Protein AF-A0A3S0Q185-F1 (afdb_monomer_lite)

Radius of gyration: 11.77 Å; chains: 1; bounding box: 21×36×19 Å

pLDDT: mean 84.68, std 12.98, range [48.09, 96.5]

Foldseek 3Di:
DQQADDDDVPHDPLRRNQVSCCVPPVDHDDSVPDDDDDDDPDDD

InterPro domains:
  IPR000086 NUDIX hydrolase domain [PF00293] (3-30)
  IPR015797 NUDIX hydrolase-like domain superfamily [SSF55811] (2-38)
  IPR020084 NUDIX hydrolase, conserved site [PS00893] (5-26)

Sequence (44 aa):
MQPGGK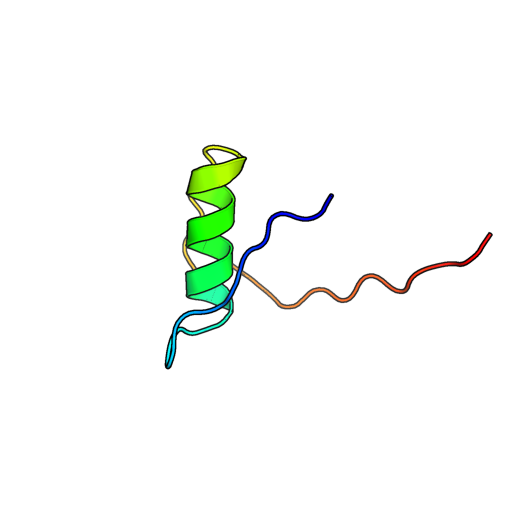MEAGEAAESALSRELAEELGLRVEPDRLSAAFAALRNQ

Organism: NCBI:txid376427

Secondary structure (DSSP, 8-state):
-----PPPTT--HHHHHHHHHHHHH-----GGG-----------

Structure (mmCIF, N/CA/C/O backbone):
data_AF-A0A3S0Q185-F1
#
_entry.id   AF-A0A3S0Q185-F1
#
loop_
_atom_site.group_PDB
_atom_site.id
_atom_site.type_symbol
_atom_site.label_atom_id
_atom_site.label_alt_id
_atom_site.label_comp_id
_atom_site.label_asym_id
_atom_site.label_entity_id
_atom_site.label_seq_id
_atom_site.pdbx_PDB_ins_code
_atom_site.Cartn_x
_atom_site.Cartn_y
_atom_site.Cartn_z
_atom_site.occupancy
_atom_site.B_iso_or_equiv
_atom_site.auth_seq_id
_atom_site.auth_comp_id
_atom_site.auth_asym_id
_atom_site.auth_atom_id
_atom_site.pdbx_PDB_model_num
ATOM 1 N N . MET A 1 1 ? -2.624 13.668 5.443 1.00 56.66 1 MET A N 1
ATOM 2 C CA . MET A 1 1 ? -1.699 12.553 5.171 1.00 56.66 1 MET A CA 1
ATOM 3 C C . MET A 1 1 ? -2.424 11.627 4.212 1.00 56.66 1 MET A C 1
ATOM 5 O O . MET A 1 1 ? -3.587 11.349 4.467 1.00 56.66 1 MET A O 1
ATOM 9 N N . GLN A 1 2 ? -1.826 11.308 3.065 1.00 66.44 2 GLN A N 1
ATOM 10 C CA . GLN A 1 2 ? -2.334 10.229 2.209 1.00 66.44 2 GLN A CA 1
ATOM 11 C C . GLN A 1 2 ? -1.865 8.903 2.829 1.00 66.44 2 GLN A C 1
ATOM 13 O O . GLN A 1 2 ? -0.745 8.907 3.345 1.00 66.44 2 GLN A O 1
ATOM 18 N N . PRO A 1 3 ? -2.674 7.830 2.801 1.00 70.19 3 PRO A N 1
ATOM 19 C CA . PRO A 1 3 ? -2.229 6.511 3.237 1.00 70.19 3 PRO A CA 1
ATOM 20 C C . PRO A 1 3 ? -1.036 6.061 2.407 1.00 70.19 3 PRO A C 1
ATOM 22 O O . PRO A 1 3 ? -1.054 6.250 1.183 1.00 70.19 3 PRO A O 1
ATOM 25 N N . GLY A 1 4 ? -0.005 5.499 3.035 1.00 76.88 4 GLY A N 1
ATOM 26 C CA . GLY A 1 4 ? 1.130 5.023 2.257 1.00 76.88 4 GLY A CA 1
ATOM 27 C C . GLY A 1 4 ? 2.375 4.644 3.045 1.00 76.88 4 GLY A C 1
ATOM 28 O O . GLY A 1 4 ? 2.833 5.363 3.931 1.00 76.88 4 GLY A O 1
ATOM 29 N N . GLY A 1 5 ? 3.007 3.572 2.578 1.00 80.56 5 GLY A N 1
ATOM 30 C CA . GLY A 1 5 ? 4.288 3.069 3.049 1.00 80.56 5 GLY A CA 1
ATOM 31 C C . GLY A 1 5 ? 5.240 2.751 1.894 1.00 80.56 5 GLY A C 1
ATOM 32 O O . GLY A 1 5 ? 5.039 3.153 0.744 1.00 80.56 5 GLY A O 1
ATOM 33 N N . LYS A 1 6 ? 6.333 2.044 2.200 1.00 83.50 6 LYS A N 1
ATOM 34 C CA . LYS A 1 6 ? 7.244 1.535 1.164 1.00 83.50 6 LYS A CA 1
ATOM 35 C C . LYS A 1 6 ? 6.547 0.410 0.397 1.00 83.50 6 LYS A C 1
ATOM 37 O O . LYS A 1 6 ? 5.936 -0.459 1.005 1.00 83.50 6 LYS A O 1
ATOM 42 N N . MET A 1 7 ? 6.686 0.416 -0.928 1.00 84.56 7 MET A N 1
ATOM 43 C CA . MET A 1 7 ? 6.325 -0.744 -1.744 1.00 84.56 7 MET A CA 1
ATOM 44 C C . MET A 1 7 ? 7.354 -1.852 -1.535 1.00 84.56 7 MET A C 1
ATOM 46 O O . MET A 1 7 ? 8.562 -1.579 -1.517 1.00 84.56 7 MET A O 1
ATOM 50 N N . GLU A 1 8 ? 6.881 -3.087 -1.423 1.00 86.62 8 GLU A N 1
ATOM 51 C CA . GLU A 1 8 ? 7.754 -4.256 -1.394 1.00 86.62 8 GLU A CA 1
ATOM 52 C C . GLU A 1 8 ? 8.299 -4.574 -2.799 1.00 86.62 8 GLU A C 1
ATOM 54 O O . GLU A 1 8 ? 7.734 -4.192 -3.829 1.00 86.62 8 GLU A O 1
ATOM 59 N N . ALA A 1 9 ? 9.437 -5.269 -2.871 1.00 87.62 9 ALA A N 1
ATOM 60 C CA . ALA A 1 9 ? 10.076 -5.572 -4.151 1.00 87.62 9 ALA A CA 1
ATOM 61 C C . ALA A 1 9 ? 9.190 -6.488 -5.017 1.00 87.62 9 ALA A C 1
ATOM 63 O O . ALA A 1 9 ? 8.941 -7.639 -4.669 1.00 87.62 9 ALA A O 1
ATOM 64 N N . GLY A 1 10 ? 8.751 -5.980 -6.172 1.00 90.69 10 GLY A N 1
ATOM 65 C CA . GLY A 1 10 ? 7.866 -6.702 -7.092 1.00 90.69 10 GLY A CA 1
ATOM 66 C C . GLY A 1 10 ? 6.373 -6.588 -6.762 1.00 90.69 10 GLY A C 1
ATOM 67 O O . GLY A 1 10 ? 5.562 -7.179 -7.472 1.00 90.69 10 GLY A O 1
ATOM 68 N N . GLU A 1 11 ? 6.001 -5.828 -5.730 1.00 92.12 11 GLU A N 1
ATOM 69 C CA . GLU A 1 11 ? 4.605 -5.524 -5.412 1.00 92.12 11 GLU A CA 1
ATOM 70 C C . GLU A 1 11 ? 4.038 -4.509 -6.420 1.00 92.12 11 GLU A C 1
ATOM 72 O O . GLU A 1 11 ? 4.673 -3.502 -6.741 1.00 92.12 11 GLU A O 1
ATOM 77 N N . ALA A 1 12 ? 2.835 -4.773 -6.935 1.00 91.62 12 ALA A N 1
ATOM 78 C CA . ALA A 1 12 ? 2.117 -3.808 -7.762 1.00 91.62 12 ALA A CA 1
ATOM 79 C C . ALA A 1 12 ? 1.627 -2.633 -6.898 1.00 91.62 12 ALA A C 1
ATOM 81 O O . ALA A 1 12 ? 1.210 -2.831 -5.755 1.00 91.62 12 ALA A O 1
ATOM 82 N N . ALA A 1 13 ? 1.630 -1.415 -7.443 1.00 89.94 13 ALA A N 1
ATOM 83 C CA . ALA A 1 13 ? 1.277 -0.205 -6.693 1.00 89.94 13 ALA A CA 1
ATOM 84 C C . ALA A 1 13 ? -0.142 -0.269 -6.099 1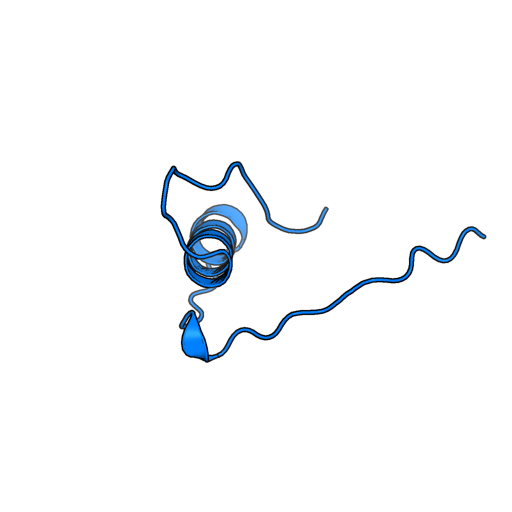.00 89.94 13 ALA A C 1
ATOM 86 O O . ALA A 1 13 ? -0.386 0.201 -4.989 1.00 89.94 13 ALA A O 1
ATOM 87 N N . GLU A 1 14 ? -1.071 -0.897 -6.814 1.00 92.50 14 GLU A N 1
ATOM 88 C CA . GLU A 1 14 ? -2.452 -1.115 -6.393 1.00 92.50 14 GLU A CA 1
ATOM 89 C C . GLU A 1 14 ? -2.539 -2.091 -5.211 1.00 92.50 14 GLU A C 1
ATOM 91 O O . GLU A 1 14 ? -3.353 -1.904 -4.308 1.00 92.5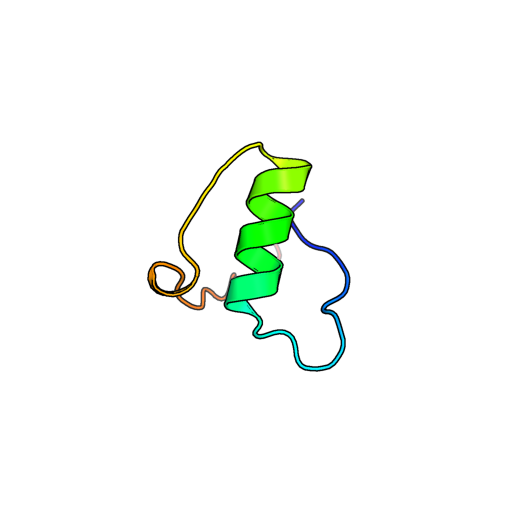0 14 GLU A O 1
ATOM 96 N N . SER A 1 15 ? -1.675 -3.113 -5.186 1.00 93.81 15 SER A N 1
ATOM 97 C CA . SER A 1 15 ? -1.610 -4.080 -4.080 1.00 93.81 15 SER A CA 1
ATOM 98 C C . SER A 1 15 ? -1.068 -3.426 -2.812 1.00 93.81 15 SER A C 1
ATOM 100 O O . SER A 1 15 ? -1.672 -3.571 -1.748 1.00 93.81 15 SER A O 1
ATOM 102 N N . ALA A 1 16 ? -0.006 -2.625 -2.951 1.00 92.81 16 ALA A N 1
ATOM 103 C CA . ALA A 1 16 ? 0.538 -1.840 -1.849 1.00 92.81 16 ALA A CA 1
ATOM 104 C 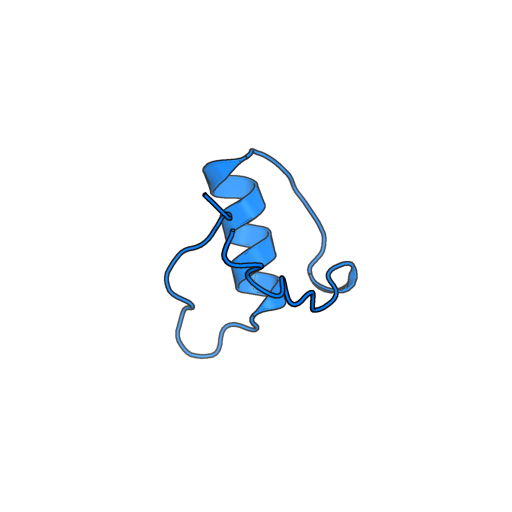C . ALA A 1 16 ? -0.516 -0.869 -1.296 1.00 92.81 16 ALA A C 1
ATOM 106 O O . ALA A 1 16 ? -0.793 -0.871 -0.102 1.00 92.81 16 ALA A O 1
ATOM 107 N N . LEU A 1 17 ? -1.183 -0.097 -2.161 1.00 92.12 17 LEU A N 1
ATOM 108 C CA . LEU A 1 17 ? -2.204 0.862 -1.732 1.00 92.12 17 LEU A CA 1
ATOM 109 C C . LEU A 1 17 ? -3.395 0.182 -1.037 1.00 92.12 17 LEU A C 1
ATOM 111 O O . LEU A 1 17 ? -3.858 0.668 -0.007 1.00 92.12 17 LEU A O 1
ATOM 115 N N . SER A 1 18 ? -3.875 -0.950 -1.561 1.00 94.00 18 SER A N 1
ATOM 116 C CA . SER A 1 18 ? -4.925 -1.749 -0.915 1.00 94.00 18 SER A CA 1
ATOM 117 C C . SER A 1 18 ? -4.528 -2.184 0.502 1.00 94.00 18 SER A C 1
ATOM 119 O O . SER A 1 18 ? -5.343 -2.112 1.424 1.00 94.00 18 SER A O 1
ATOM 121 N N . ARG A 1 19 ? -3.281 -2.636 0.688 1.00 95.00 19 ARG A N 1
ATOM 122 C CA . ARG A 1 19 ? -2.749 -3.042 1.996 1.00 95.00 19 ARG A CA 1
ATOM 123 C C . ARG A 1 19 ? -2.681 -1.860 2.965 1.00 95.00 19 ARG A C 1
ATOM 125 O O . ARG A 1 19 ? -3.220 -1.960 4.062 1.00 95.00 19 ARG A O 1
ATOM 132 N N . GLU A 1 20 ? -2.111 -0.734 2.541 1.00 94.81 20 GLU A N 1
ATOM 133 C CA . GLU A 1 20 ? -1.981 0.475 3.372 1.00 94.81 20 GLU A CA 1
ATOM 134 C C . GLU A 1 20 ? -3.355 1.036 3.789 1.00 94.81 20 GLU A C 1
ATOM 136 O O . GLU A 1 20 ? -3.562 1.411 4.942 1.00 94.81 20 GLU A O 1
ATOM 141 N N . LEU A 1 21 ? -4.347 1.022 2.887 1.00 93.25 21 LEU A N 1
ATOM 142 C CA . LEU A 1 21 ? -5.728 1.405 3.217 1.00 93.25 21 LEU A CA 1
ATOM 143 C C . LEU A 1 21 ? -6.338 0.509 4.306 1.00 93.25 21 LEU A C 1
ATOM 145 O O . LEU A 1 21 ? -7.078 0.997 5.168 1.00 93.25 21 LEU A O 1
ATOM 149 N N . ALA A 1 22 ? -6.026 -0.787 4.289 1.00 94.81 22 ALA A N 1
ATOM 150 C CA . ALA A 1 22 ? -6.505 -1.722 5.298 1.00 94.81 22 ALA A CA 1
ATOM 151 C C . ALA A 1 22 ? -5.783 -1.539 6.642 1.00 94.81 22 ALA A C 1
ATOM 153 O O . ALA A 1 22 ? -6.434 -1.610 7.685 1.00 94.81 22 ALA A O 1
ATOM 154 N N . GLU A 1 23 ? -4.473 -1.295 6.622 1.00 94.12 23 GLU A N 1
ATOM 155 C CA . GLU A 1 23 ? -3.636 -1.133 7.817 1.00 94.12 23 GLU A CA 1
ATOM 156 C C . GLU A 1 23 ? -3.895 0.197 8.534 1.00 94.12 23 GLU A C 1
ATOM 158 O O . GLU A 1 23 ? -4.077 0.213 9.753 1.00 94.12 23 GLU A O 1
ATOM 163 N N . GLU A 1 24 ? -3.971 1.305 7.795 1.00 94.50 24 GLU A N 1
ATOM 164 C CA . GLU A 1 24 ? -4.101 2.638 8.390 1.00 94.50 24 GLU A CA 1
ATOM 165 C C . GLU A 1 24 ? -5.555 3.056 8.628 1.00 94.50 24 GLU A C 1
ATOM 167 O O . GLU A 1 24 ? -5.858 3.737 9.610 1.00 94.50 24 GLU A O 1
ATOM 172 N N . LEU A 1 25 ? -6.463 2.678 7.720 1.00 92.69 25 LEU A N 1
ATOM 173 C CA . LEU A 1 25 ? -7.847 3.164 7.721 1.00 92.69 25 LEU A CA 1
ATOM 174 C C . LEU A 1 25 ? -8.883 2.062 7.975 1.00 92.69 25 LEU A C 1
ATOM 176 O O . LEU A 1 25 ? -10.070 2.366 8.106 1.00 92.69 25 LEU A O 1
ATOM 180 N N . GLY A 1 26 ? -8.476 0.788 8.024 1.00 95.56 26 GLY A N 1
ATOM 181 C CA . GLY A 1 26 ? -9.401 -0.345 8.136 1.00 95.56 26 GLY A CA 1
ATOM 182 C C . GLY A 1 26 ? -10.275 -0.558 6.893 1.00 95.56 26 GLY A C 1
ATOM 183 O O . GLY A 1 26 ? -11.260 -1.299 6.953 1.00 95.56 26 GLY A O 1
ATOM 184 N N . LEU A 1 27 ? -9.943 0.087 5.771 1.00 94.50 27 LEU A N 1
ATOM 185 C CA . LEU A 1 27 ? -10.701 0.020 4.525 1.00 94.50 27 LEU A CA 1
ATOM 186 C C . LEU A 1 27 ? -10.154 -1.092 3.634 1.00 94.50 27 LEU A C 1
ATOM 188 O O . LEU A 1 27 ? -8.982 -1.098 3.278 1.00 94.50 27 LEU A O 1
ATOM 192 N N . ARG A 1 28 ? -11.022 -2.019 3.227 1.00 96.06 28 ARG A N 1
ATOM 193 C CA . ARG A 1 28 ? -10.670 -3.098 2.297 1.00 96.06 28 ARG A CA 1
ATOM 194 C C . ARG A 1 28 ? -11.205 -2.761 0.913 1.00 96.06 28 ARG A C 1
ATOM 196 O O . ARG A 1 28 ? -12.415 -2.614 0.745 1.00 96.06 28 ARG A O 1
ATOM 203 N N . VAL A 1 29 ? -10.307 -2.627 -0.055 1.00 94.75 29 VAL A N 1
ATOM 204 C CA . VAL A 1 29 ? -10.619 -2.305 -1.451 1.00 94.75 29 VAL A CA 1
ATOM 205 C C . VAL A 1 29 ? -9.830 -3.259 -2.333 1.00 94.75 29 VAL A C 1
ATOM 207 O O . VAL A 1 29 ? -8.635 -3.405 -2.132 1.00 94.75 29 VAL A O 1
ATOM 210 N N . GLU A 1 30 ? -10.478 -3.898 -3.304 1.00 96.50 30 GLU A N 1
ATOM 211 C CA . GLU A 1 30 ? -9.770 -4.784 -4.232 1.00 96.50 30 GLU A CA 1
ATOM 212 C C . GLU A 1 30 ? -8.808 -3.979 -5.133 1.00 96.50 30 GLU A C 1
ATOM 214 O O . GLU A 1 30 ? -9.202 -2.917 -5.633 1.00 96.50 30 GLU A O 1
ATOM 219 N N . PRO A 1 31 ? -7.565 -4.446 -5.371 1.00 94.00 31 PRO A N 1
ATOM 220 C CA . PRO A 1 31 ? -6.573 -3.704 -6.156 1.00 94.00 31 PRO A CA 1
ATOM 221 C C . PRO A 1 31 ? -7.035 -3.324 -7.570 1.00 94.00 31 PRO A C 1
ATOM 223 O O . PRO A 1 31 ? -6.725 -2.23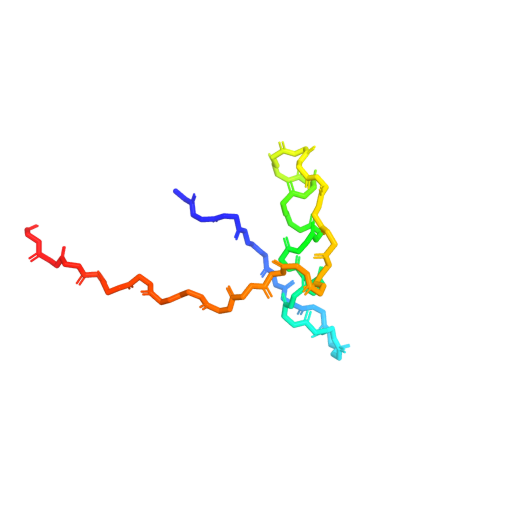9 -8.053 1.00 94.00 31 PRO A O 1
ATOM 226 N N . ASP A 1 32 ? -7.826 -4.175 -8.223 1.00 95.31 32 ASP A N 1
ATOM 227 C CA . ASP A 1 32 ? -8.373 -3.948 -9.569 1.00 95.31 32 ASP A CA 1
ATOM 228 C C . ASP A 1 32 ? -9.458 -2.853 -9.621 1.00 95.31 32 ASP A C 1
ATOM 230 O O . ASP A 1 32 ? -9.855 -2.405 -10.700 1.00 95.31 32 ASP A O 1
ATOM 234 N N . ARG A 1 33 ? -9.934 -2.396 -8.457 1.00 94.31 33 ARG A N 1
ATOM 235 C CA . ARG A 1 33 ? -10.886 -1.284 -8.303 1.00 94.31 33 ARG A CA 1
ATOM 236 C C . ARG A 1 33 ? -10.189 0.055 -8.081 1.00 94.31 33 ARG A C 1
ATOM 238 O O . ARG A 1 33 ? -10.872 1.080 -8.024 1.00 94.31 33 ARG A O 1
ATOM 245 N N . LEU A 1 34 ? -8.867 0.058 -7.928 1.00 92.19 34 LEU A N 1
ATOM 246 C CA . LEU A 1 34 ? -8.072 1.267 -7.758 1.00 92.19 34 LEU A CA 1
ATOM 247 C C . LEU A 1 34 ? -7.680 1.835 -9.124 1.00 92.19 34 LEU A C 1
ATOM 249 O O . LEU A 1 34 ? -7.367 1.117 -10.068 1.00 92.19 34 LEU A O 1
ATOM 253 N N . SER A 1 35 ? -7.685 3.160 -9.221 1.00 88.25 35 SER A N 1
ATOM 254 C CA . SER A 1 35 ? -7.231 3.885 -10.405 1.00 88.25 35 SER A CA 1
ATOM 255 C C . SER A 1 35 ? -6.244 4.960 -9.991 1.00 88.25 35 SER A C 1
ATOM 257 O O . SER A 1 35 ? -6.449 5.621 -8.970 1.00 88.25 35 SER A O 1
ATOM 259 N N . ALA A 1 36 ? -5.213 5.184 -10.802 1.00 84.25 36 ALA A N 1
ATOM 260 C CA . ALA A 1 36 ? -4.255 6.252 -10.559 1.00 84.25 36 ALA A CA 1
ATOM 261 C C . ALA A 1 36 ? -4.959 7.617 -10.489 1.00 84.25 36 ALA A C 1
ATOM 263 O O . ALA A 1 36 ? -5.702 8.002 -11.394 1.00 84.25 36 ALA A O 1
ATOM 264 N N . ALA A 1 37 ? -4.685 8.364 -9.424 1.00 79.25 37 ALA A N 1
ATOM 265 C CA . ALA A 1 37 ? -5.109 9.745 -9.270 1.00 79.25 37 ALA A CA 1
ATOM 266 C C . ALA A 1 37 ? -3.886 10.600 -8.937 1.00 79.25 37 ALA A C 1
ATOM 268 O O . ALA A 1 37 ? -3.105 10.266 -8.049 1.00 79.25 37 ALA A O 1
ATOM 269 N N . PHE A 1 38 ? -3.727 11.719 -9.642 1.00 76.56 38 PHE A N 1
ATOM 270 C CA . PHE A 1 38 ? -2.662 12.679 -9.378 1.00 76.56 38 PHE A CA 1
ATOM 271 C C . PHE A 1 38 ? -3.26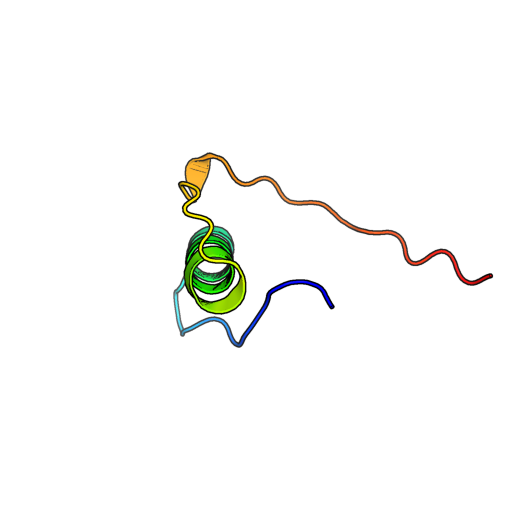9 13.929 -8.754 1.00 76.56 38 PHE A C 1
ATOM 273 O O . PHE A 1 38 ? -4.027 14.655 -9.398 1.00 76.56 38 PHE A O 1
ATOM 280 N N . ALA A 1 39 ? -2.933 14.195 -7.494 1.00 66.50 39 ALA A N 1
ATOM 281 C CA . ALA A 1 39 ? -3.243 15.476 -6.883 1.00 66.50 39 ALA A CA 1
ATOM 282 C C . ALA A 1 39 ? -2.234 16.515 -7.391 1.00 66.50 39 ALA A C 1
ATOM 284 O O . ALA A 1 39 ? -1.065 16.497 -7.006 1.00 66.50 39 ALA A O 1
ATOM 285 N N . ALA A 1 40 ? -2.675 17.434 -8.252 1.00 65.69 40 ALA A N 1
ATOM 286 C CA . ALA A 1 40 ? -1.910 18.647 -8.509 1.00 65.69 40 ALA A CA 1
ATOM 287 C C . ALA A 1 40 ? -1.867 19.455 -7.203 1.00 65.69 40 ALA A C 1
ATOM 289 O O . ALA A 1 40 ? -2.894 19.967 -6.752 1.00 65.69 40 ALA A O 1
ATOM 290 N N . LEU A 1 41 ? -0.694 19.544 -6.573 1.00 64.50 41 LEU A N 1
ATOM 291 C CA . LEU A 1 41 ? -0.482 20.434 -5.435 1.00 64.50 41 LEU A CA 1
ATOM 292 C C . LEU A 1 41 ? -0.710 21.875 -5.914 1.00 64.50 41 LEU A C 1
ATOM 294 O O . LEU A 1 41 ? 0.137 22.465 -6.580 1.00 64.50 41 LEU A O 1
ATOM 298 N N . ARG A 1 42 ? -1.880 22.443 -5.609 1.00 63.38 42 ARG A N 1
ATOM 299 C CA . ARG A 1 42 ? -2.104 23.885 -5.733 1.00 63.38 42 ARG A CA 1
ATOM 300 C C . ARG A 1 42 ? -1.407 24.560 -4.557 1.00 63.38 42 ARG A C 1
ATOM 302 O O . ARG A 1 42 ? -1.928 24.530 -3.446 1.00 63.38 42 ARG A O 1
ATOM 309 N N . ASN A 1 43 ? -0.259 25.176 -4.822 1.00 54.56 43 ASN A N 1
ATOM 310 C CA . ASN A 1 43 ? 0.326 26.160 -3.917 1.00 54.56 43 ASN A CA 1
ATOM 311 C C . ASN A 1 43 ? -0.624 27.366 -3.846 1.00 54.56 43 ASN A C 1
ATOM 313 O O . ASN A 1 43 ? -0.800 28.070 -4.842 1.00 54.56 43 ASN A O 1
ATOM 317 N N . GLN A 1 44 ? -1.255 27.560 -2.689 1.00 48.09 44 GLN A N 1
ATOM 318 C CA . GLN A 1 44 ? -1.759 28.858 -2.240 1.00 48.09 44 GLN A CA 1
ATOM 319 C C . GLN A 1 44 ? -0.908 29.290 -1.057 1.00 48.09 44 GLN A C 1
ATOM 321 O O . GLN A 1 44 ? -0.698 28.428 -0.174 1.00 48.09 44 GLN A O 1
#